Protein AF-E9GPB0-F1 (afdb_monomer_lite)

Structure (mmCIF, N/CA/C/O backbone):
data_AF-E9GPB0-F1
#
_entry.id   AF-E9GPB0-F1
#
loop_
_atom_site.group_PDB
_atom_site.id
_atom_site.type_symbol
_atom_site.label_atom_id
_atom_site.label_alt_id
_atom_site.label_comp_id
_atom_site.label_asym_id
_atom_site.label_entity_id
_atom_site.label_seq_id
_atom_site.pdbx_PDB_ins_code
_atom_site.Cartn_x
_atom_site.Cartn_y
_atom_site.Cartn_z
_atom_site.occupancy
_atom_site.B_iso_or_equiv
_atom_site.auth_seq_id
_atom_site.auth_comp_id
_atom_site.auth_asym_id
_atom_site.auth_atom_id
_atom_site.pdbx_PDB_model_num
ATOM 1 N N . MET A 1 1 ? 19.441 -7.451 -3.465 1.00 41.75 1 MET A N 1
ATOM 2 C CA . MET A 1 1 ? 19.069 -6.055 -3.153 1.00 41.75 1 MET A CA 1
ATOM 3 C C . MET A 1 1 ? 18.120 -5.628 -4.262 1.00 41.75 1 MET A C 1
ATOM 5 O O . MET A 1 1 ? 18.587 -5.413 -5.370 1.00 41.75 1 MET A O 1
ATOM 9 N N . CYS A 1 2 ? 16.803 -5.683 -4.039 1.00 44.78 2 CYS A N 1
ATOM 10 C CA . CYS A 1 2 ? 15.845 -5.250 -5.060 1.00 44.78 2 CYS A CA 1
ATOM 11 C C . CYS A 1 2 ? 15.936 -3.729 -5.185 1.00 44.78 2 CYS A C 1
ATOM 13 O O . CYS A 1 2 ? 15.824 -3.025 -4.184 1.00 44.78 2 CYS A O 1
ATOM 15 N N . GLN A 1 3 ? 16.219 -3.254 -6.396 1.00 47.66 3 GLN A N 1
ATOM 16 C CA . GLN A 1 3 ? 16.140 -1.841 -6.745 1.00 47.66 3 GLN A CA 1
ATOM 17 C C . GLN A 1 3 ? 14.706 -1.343 -6.528 1.00 47.66 3 GLN A C 1
ATOM 19 O O . GLN A 1 3 ? 13.760 -2.105 -6.712 1.00 47.66 3 GLN A O 1
ATOM 24 N N . GLY A 1 4 ? 14.592 -0.093 -6.075 1.00 55.09 4 GLY A N 1
ATOM 25 C CA . GLY A 1 4 ? 1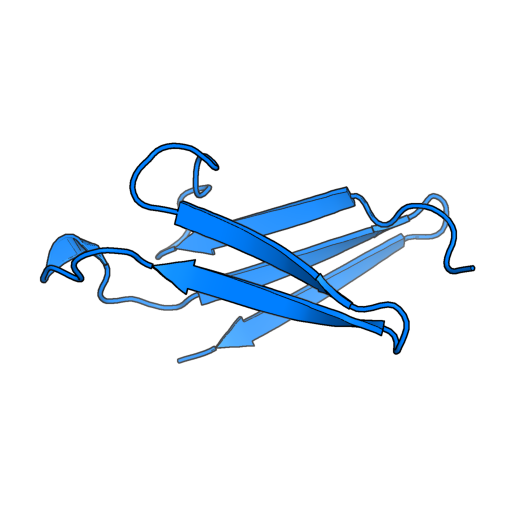3.384 0.511 -5.521 1.00 55.09 4 GLY A CA 1
ATOM 26 C C . GLY A 1 4 ? 12.128 0.306 -6.358 1.00 55.09 4 GLY A C 1
ATOM 27 O O . GLY A 1 4 ? 12.003 0.861 -7.447 1.00 55.09 4 GLY A O 1
ATOM 28 N N . TYR A 1 5 ? 11.195 -0.452 -5.794 1.00 64.00 5 TYR A N 1
ATOM 29 C CA . TYR A 1 5 ? 9.800 -0.383 -6.184 1.00 64.00 5 TYR A CA 1
ATOM 30 C C . TYR A 1 5 ? 9.164 0.748 -5.380 1.00 64.00 5 TYR A C 1
ATOM 32 O O . TYR A 1 5 ? 9.309 0.782 -4.155 1.00 64.00 5 TYR A O 1
ATOM 40 N N . ILE A 1 6 ? 8.511 1.690 -6.061 1.00 67.75 6 ILE A N 1
ATOM 41 C CA . ILE A 1 6 ? 7.602 2.617 -5.383 1.00 67.75 6 ILE A CA 1
ATOM 42 C C . ILE A 1 6 ? 6.316 1.836 -5.147 1.00 67.75 6 ILE A C 1
ATOM 44 O O . ILE A 1 6 ? 5.802 1.189 -6.066 1.00 67.75 6 ILE A O 1
ATOM 48 N N . GLN A 1 7 ? 5.877 1.846 -3.895 1.00 81.31 7 GLN A N 1
ATOM 49 C CA . GLN A 1 7 ? 4.792 1.027 -3.400 1.00 81.31 7 GLN A CA 1
ATOM 50 C C . GLN A 1 7 ? 3.636 1.925 -2.981 1.00 81.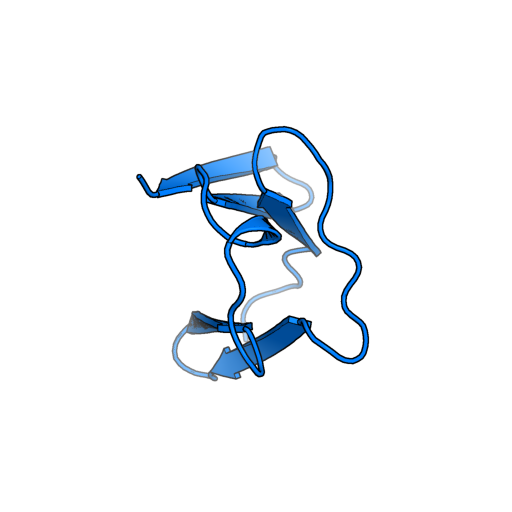31 7 GLN A C 1
ATOM 52 O O . GLN A 1 7 ? 3.753 2.641 -1.987 1.00 81.31 7 GLN A O 1
ATOM 57 N N . ASP A 1 8 ? 2.531 1.837 -3.709 1.00 90.56 8 ASP A N 1
ATOM 58 C CA . ASP A 1 8 ? 1.298 2.537 -3.374 1.00 90.56 8 ASP A CA 1
ATOM 59 C C . ASP A 1 8 ? 0.239 1.524 -2.948 1.00 90.56 8 ASP A C 1
ATOM 61 O O . ASP A 1 8 ? 0.179 0.401 -3.459 1.00 90.56 8 ASP A O 1
ATOM 65 N N . TYR A 1 9 ? -0.599 1.922 -1.997 1.00 91.81 9 TYR A N 1
ATOM 66 C CA . TYR A 1 9 ? -1.730 1.119 -1.557 1.00 91.81 9 TYR A CA 1
ATOM 67 C C . TYR A 1 9 ? -3.013 1.914 -1.712 1.00 91.81 9 TYR A C 1
ATOM 69 O O . TYR A 1 9 ? -3.042 3.114 -1.450 1.00 91.81 9 TYR A O 1
ATOM 77 N N . ILE A 1 10 ? -4.072 1.231 -2.123 1.00 93.44 10 ILE A N 1
ATOM 78 C CA . ILE A 1 10 ? -5.387 1.814 -2.371 1.00 93.44 10 ILE A CA 1
ATOM 79 C C . ILE A 1 10 ? -6.412 1.006 -1.576 1.00 93.44 10 ILE A C 1
ATOM 81 O O . ILE A 1 10 ? -6.357 -0.223 -1.573 1.00 93.44 10 ILE A O 1
ATOM 85 N N . LEU A 1 11 ? -7.337 1.686 -0.904 1.00 94.62 11 LEU A N 1
ATOM 86 C CA . LEU A 1 11 ? -8.509 1.096 -0.267 1.00 94.62 11 LEU A CA 1
ATOM 87 C C . LEU A 1 11 ? -9.755 1.653 -0.948 1.00 94.62 11 LEU A C 1
ATOM 89 O O . LEU A 1 11 ? -9.992 2.855 -0.894 1.00 94.62 11 LEU A O 1
ATOM 93 N N . SER A 1 12 ? -10.564 0.782 -1.552 1.00 94.19 12 SER A N 1
ATOM 94 C CA . SER A 1 12 ? -11.829 1.179 -2.19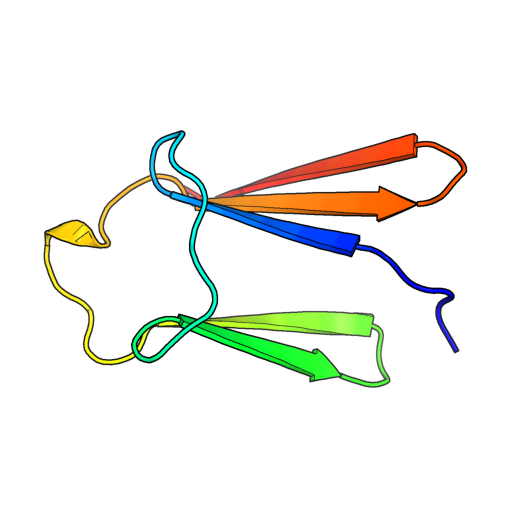3 1.00 94.19 12 SER A CA 1
ATOM 95 C C . SER A 1 12 ? -11.659 2.341 -3.186 1.00 94.19 12 SER A C 1
ATOM 97 O O . SER A 1 12 ? -12.392 3.323 -3.132 1.00 94.19 12 SER A O 1
ATOM 99 N N . ASP A 1 13 ? -10.662 2.225 -4.068 1.00 93.38 13 ASP A N 1
ATOM 100 C CA . ASP A 1 13 ? -10.271 3.229 -5.073 1.00 93.38 13 ASP A CA 1
ATOM 101 C C . ASP A 1 13 ? -9.709 4.557 -4.515 1.00 93.38 13 ASP A C 1
ATOM 103 O O . ASP A 1 13 ? -9.401 5.469 -5.285 1.00 93.38 13 ASP A O 1
ATOM 107 N N . GLU A 1 14 ? -9.477 4.656 -3.200 1.00 94.31 14 GLU A N 1
ATOM 108 C CA . GLU A 1 14 ? -8.820 5.801 -2.560 1.00 94.31 14 GLU A CA 1
ATOM 109 C C . GLU A 1 14 ? -7.383 5.471 -2.111 1.00 94.31 14 GLU A C 1
ATOM 111 O O . GLU A 1 14 ? -7.148 4.417 -1.514 1.00 94.31 14 GLU A O 1
ATOM 116 N N . PRO A 1 15 ? -6.392 6.348 -2.361 1.00 93.94 15 PRO A N 1
ATOM 117 C CA . PRO A 1 15 ? -5.017 6.113 -1.930 1.00 93.94 15 PRO A CA 1
ATOM 118 C C . PRO A 1 15 ? -4.901 6.114 -0.400 1.00 93.94 15 PRO A C 1
ATOM 120 O O . PRO A 1 15 ? -5.416 6.998 0.286 1.00 93.94 15 PRO A O 1
ATOM 123 N N . ILE A 1 16 ? -4.171 5.139 0.136 1.00 94.00 16 ILE A N 1
ATOM 124 C CA . ILE A 1 16 ? -3.834 5.063 1.555 1.00 94.00 16 ILE A CA 1
ATOM 125 C C . ILE A 1 16 ? -2.635 5.968 1.833 1.00 94.00 16 ILE A C 1
ATOM 127 O O . ILE A 1 16 ? -1.532 5.749 1.332 1.00 94.00 16 ILE A O 1
ATOM 131 N N . GLU A 1 17 ? -2.829 6.949 2.708 1.00 91.62 17 GLU A N 1
ATOM 132 C CA . GLU A 1 17 ? -1.730 7.736 3.257 1.00 91.62 17 GLU A CA 1
ATOM 133 C C . GLU A 1 17 ? -1.015 6.949 4.369 1.00 91.62 17 GLU A C 1
ATOM 135 O O . GLU A 1 17 ? -1.621 6.566 5.375 1.00 91.62 17 GLU A O 1
ATOM 140 N N . MET A 1 18 ? 0.291 6.718 4.198 1.00 89.00 18 MET A N 1
ATOM 141 C CA . MET A 1 18 ? 1.128 6.005 5.170 1.00 89.00 18 MET A CA 1
ATOM 142 C C . MET A 1 18 ? 1.457 6.888 6.370 1.00 89.00 18 MET A C 1
ATOM 144 O O . MET A 1 18 ? 2.543 7.456 6.486 1.00 89.00 18 MET A O 1
ATOM 148 N N . SER A 1 19 ? 0.493 7.021 7.274 1.00 85.88 19 SER A N 1
ATOM 149 C CA . SER A 1 19 ? 0.689 7.671 8.561 1.00 85.88 19 SER A CA 1
ATOM 150 C C . SER A 1 19 ? -0.241 7.087 9.624 1.00 85.88 19 SER A C 1
ATOM 152 O O . SER A 1 19 ? -1.386 6.714 9.355 1.00 85.88 19 SER A O 1
ATOM 154 N N . GLY A 1 20 ? 0.251 7.011 10.865 1.00 87.38 20 GLY A N 1
ATOM 155 C CA . GLY A 1 20 ? -0.521 6.646 12.058 1.00 87.38 20 GLY A CA 1
ATOM 156 C C . GLY A 1 20 ? -1.171 5.255 12.014 1.00 87.38 20 GLY A C 1
ATOM 157 O O . GLY A 1 20 ? -0.688 4.312 12.637 1.00 87.38 20 GLY A O 1
ATOM 158 N N . ARG A 1 21 ? -2.319 5.147 11.337 1.00 90.94 21 ARG A N 1
ATOM 159 C CA . ARG A 1 21 ? -3.106 3.916 11.174 1.00 90.94 21 ARG A CA 1
ATOM 160 C C . ARG A 1 21 ? -2.412 2.897 10.282 1.00 90.94 21 ARG A C 1
ATOM 162 O O . ARG A 1 21 ? -2.462 1.713 10.604 1.00 90.94 21 ARG A O 1
ATOM 169 N N . TYR A 1 22 ? -1.831 3.359 9.184 1.00 93.06 22 TYR A N 1
ATOM 170 C CA . TYR A 1 22 ? -1.213 2.507 8.182 1.00 93.06 22 TYR A CA 1
ATOM 171 C C . TYR A 1 22 ? 0.298 2.571 8.316 1.00 93.06 22 TYR A C 1
ATOM 173 O O . TYR A 1 22 ? 0.871 3.651 8.456 1.00 93.06 22 TYR A O 1
ATOM 181 N N . ASP A 1 23 ? 0.916 1.402 8.293 1.00 91.81 23 ASP A N 1
ATOM 182 C CA . ASP A 1 23 ? 2.362 1.238 8.275 1.00 91.81 23 ASP A CA 1
ATOM 183 C C . ASP A 1 23 ? 2.704 0.053 7.371 1.00 91.81 23 ASP A C 1
ATOM 185 O O . ASP A 1 23 ? 1.863 -0.817 7.139 1.00 91.81 23 ASP A O 1
ATOM 189 N N . PHE A 1 24 ? 3.925 -0.012 6.862 1.00 89.00 24 PHE A N 1
ATOM 190 C CA . PHE A 1 24 ? 4.368 -1.138 6.054 1.00 89.00 24 PHE A CA 1
ATOM 191 C C . PHE A 1 24 ? 5.802 -1.522 6.386 1.00 89.00 24 PHE A C 1
ATOM 193 O O . PHE A 1 24 ? 6.628 -0.697 6.771 1.00 89.00 24 PHE A O 1
ATOM 200 N N . CYS A 1 25 ? 6.131 -2.795 6.189 1.00 86.19 25 CYS A N 1
ATOM 201 C CA . CYS A 1 25 ? 7.516 -3.232 6.236 1.00 86.19 25 CYS A CA 1
ATOM 202 C C . CYS A 1 25 ? 7.878 -4.031 4.991 1.00 86.19 25 CYS A C 1
ATOM 204 O O . CYS A 1 25 ? 7.091 -4.825 4.470 1.00 86.19 25 CYS A O 1
ATOM 206 N N . TYR A 1 26 ? 9.105 -3.811 4.530 1.00 82.81 26 TYR A N 1
ATOM 207 C CA . TYR A 1 26 ? 9.726 -4.615 3.495 1.00 82.81 26 TYR A CA 1
ATOM 208 C C . TYR A 1 26 ? 10.821 -5.470 4.122 1.00 82.81 26 TYR A C 1
ATOM 210 O O . TYR A 1 26 ? 11.786 -4.981 4.715 1.00 82.81 26 TYR A O 1
ATOM 218 N N . SER A 1 27 ? 10.662 -6.774 3.987 1.00 80.94 27 SER A N 1
ATOM 219 C CA . SER A 1 27 ? 11.611 -7.769 4.445 1.00 80.94 27 SER A CA 1
ATOM 220 C C . SER A 1 27 ? 12.686 -8.018 3.381 1.00 80.94 27 SER A C 1
ATOM 222 O O . SER A 1 27 ? 12.445 -7.955 2.175 1.00 80.94 27 SER A O 1
ATOM 224 N N . ARG A 1 28 ? 13.905 -8.377 3.811 1.00 79.69 28 ARG A N 1
ATOM 225 C CA . ARG A 1 28 ? 15.032 -8.657 2.895 1.00 79.69 28 ARG A CA 1
ATOM 226 C C . ARG A 1 28 ? 14.759 -9.795 1.911 1.00 79.69 28 ARG A C 1
ATOM 228 O O . ARG A 1 28 ? 15.424 -9.856 0.881 1.00 79.69 28 ARG A O 1
ATOM 235 N N . ASN A 1 29 ? 13.825 -10.689 2.233 1.00 82.88 29 ASN A N 1
ATOM 236 C CA . ASN A 1 29 ? 13.430 -11.799 1.365 1.00 82.88 29 ASN A CA 1
ATOM 237 C C . ASN A 1 29 ? 12.446 -11.390 0.249 1.00 82.88 29 ASN A C 1
ATOM 239 O O . ASN A 1 29 ? 12.001 -12.261 -0.489 1.00 82.88 29 ASN A O 1
ATOM 243 N N . GLY A 1 30 ? 12.103 -10.103 0.125 1.00 76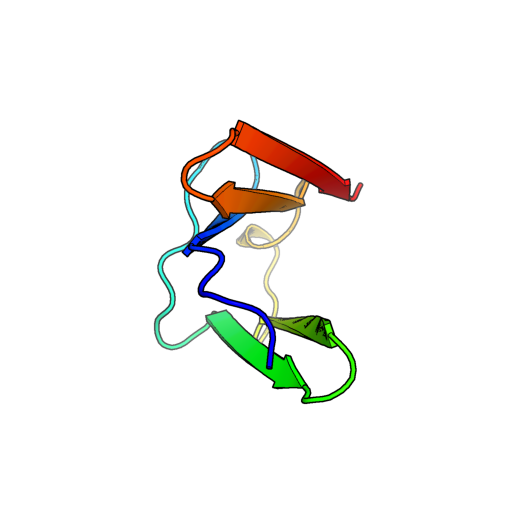.69 30 GLY A N 1
ATOM 244 C CA . GLY A 1 30 ? 11.164 -9.621 -0.888 1.00 76.69 30 GLY A CA 1
ATOM 245 C C . GLY A 1 30 ? 9.709 -9.584 -0.442 1.00 76.69 30 GLY A C 1
ATOM 246 O O . GLY A 1 30 ? 8.851 -9.216 -1.235 1.00 76.69 30 GLY A O 1
ATOM 247 N N . GLN A 1 31 ? 9.413 -9.953 0.805 1.00 83.69 31 GLN A N 1
ATOM 248 C CA . GLN A 1 31 ? 8.067 -9.844 1.345 1.00 83.69 31 GLN A CA 1
ATOM 249 C C . GLN A 1 31 ? 7.766 -8.403 1.747 1.00 83.69 31 GLN A C 1
ATOM 251 O O . GLN A 1 31 ? 8.508 -7.789 2.512 1.00 83.69 31 GLN A O 1
ATOM 256 N N . LEU A 1 32 ? 6.627 -7.913 1.288 1.00 84.00 32 LEU A N 1
ATOM 257 C CA . LEU A 1 32 ? 6.016 -6.686 1.754 1.00 84.00 32 LEU A CA 1
ATOM 258 C C . LEU A 1 32 ? 4.821 -7.025 2.648 1.00 84.00 32 LEU A C 1
ATOM 260 O O . LEU A 1 32 ? 4.073 -7.959 2.361 1.00 84.00 32 LEU A O 1
ATOM 264 N N . THR A 1 33 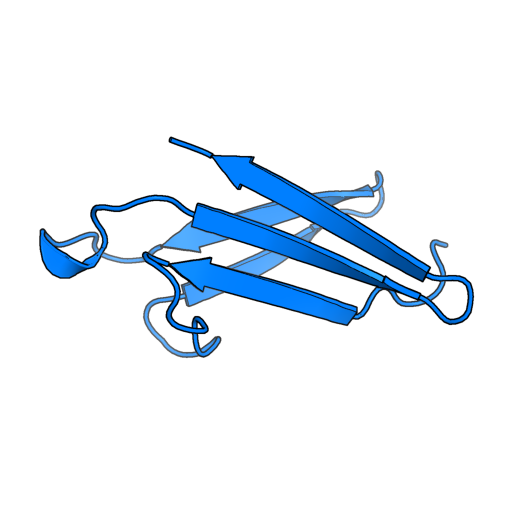? 4.654 -6.283 3.740 1.00 87.94 33 THR A N 1
ATOM 265 C CA . THR A 1 33 ? 3.502 -6.411 4.640 1.00 87.94 33 THR A CA 1
ATOM 266 C C . THR A 1 33 ? 2.903 -5.042 4.931 1.00 87.94 33 THR A C 1
ATOM 268 O O . THR A 1 33 ? 3.633 -4.147 5.352 1.00 87.94 33 THR A O 1
ATOM 271 N N . LEU A 1 34 ? 1.586 -4.906 4.753 1.00 90.88 34 LEU A N 1
ATOM 272 C CA . LEU A 1 34 ? 0.792 -3.764 5.209 1.00 90.88 34 LEU A CA 1
ATOM 273 C C . LEU A 1 34 ? 0.219 -4.061 6.599 1.00 90.88 34 LEU A C 1
ATOM 275 O O . LEU A 1 34 ? -0.388 -5.110 6.821 1.00 90.88 34 LEU A O 1
ATOM 279 N N . PHE A 1 35 ? 0.371 -3.117 7.517 1.00 92.56 35 PHE A N 1
ATOM 280 C CA . PHE A 1 35 ? -0.224 -3.144 8.845 1.00 92.56 35 PHE A CA 1
ATOM 281 C C . PHE A 1 35 ? -1.334 -2.099 8.935 1.00 92.56 35 PHE A C 1
ATOM 283 O O . PHE A 1 35 ? -1.138 -0.934 8.590 1.00 92.56 35 PHE A O 1
ATOM 290 N N . VAL A 1 36 ? -2.493 -2.514 9.450 1.00 94.12 36 VAL A N 1
ATOM 291 C CA . VAL A 1 36 ? -3.621 -1.621 9.741 1.00 94.12 36 VAL A CA 1
ATOM 292 C C . VAL A 1 36 ? -3.873 -1.633 11.244 1.00 94.12 36 VAL A C 1
ATOM 294 O O . VAL A 1 36 ? -4.395 -2.594 11.812 1.00 94.12 36 VAL A O 1
ATOM 297 N N . ASN A 1 37 ? -3.483 -0.555 11.914 1.00 93.19 37 ASN A N 1
ATOM 298 C CA . ASN A 1 37 ? -3.622 -0.412 13.356 1.00 93.19 37 ASN A CA 1
ATOM 299 C C . ASN A 1 37 ? -5.049 -0.006 13.737 1.00 93.19 37 ASN A C 1
ATOM 301 O O . ASN A 1 37 ? -5.566 1.011 13.271 1.00 93.19 37 ASN A O 1
ATOM 305 N N . ARG A 1 38 ? -5.651 -0.750 14.678 1.00 92.25 38 ARG A N 1
ATOM 306 C CA . ARG A 1 38 ? -7.008 -0.503 15.207 1.00 92.25 38 ARG A CA 1
ATOM 307 C C . ARG A 1 38 ? -8.049 -0.401 14.081 1.00 92.25 38 ARG A C 1
ATOM 309 O O . ARG A 1 38 ? -8.611 0.674 13.841 1.00 92.25 38 ARG A O 1
ATOM 316 N N . MET A 1 39 ? -8.275 -1.530 13.407 1.00 93.38 39 MET A N 1
ATOM 317 C CA . MET A 1 39 ? -9.260 -1.650 12.331 1.00 93.38 39 MET A CA 1
ATOM 318 C C . MET A 1 39 ? -10.663 -1.218 12.791 1.00 93.38 39 MET A C 1
ATOM 320 O O . MET A 1 39 ? -11.096 -1.517 1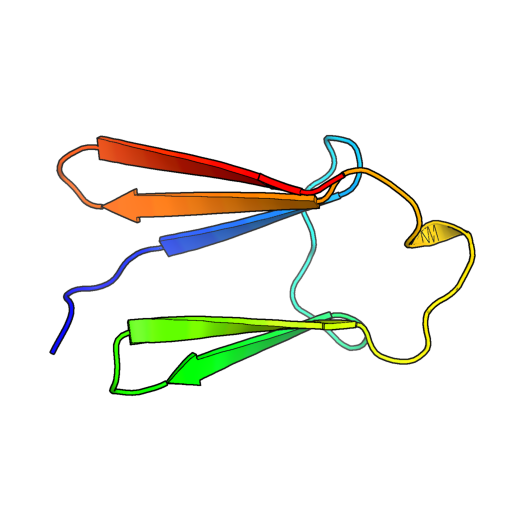3.904 1.00 93.38 39 MET A O 1
ATOM 324 N N . LEU A 1 40 ? -11.357 -0.495 11.923 1.00 93.12 40 LEU A N 1
ATOM 325 C CA . LEU A 1 40 ? -12.714 0.022 12.058 1.00 93.12 40 LEU A CA 1
ATOM 326 C C . LEU A 1 40 ? -13.489 -0.301 10.774 1.00 93.12 40 LEU A C 1
ATOM 328 O O . LEU A 1 40 ? -12.897 -0.617 9.749 1.00 93.12 40 LEU A O 1
ATOM 332 N N . ASN A 1 41 ? -14.812 -0.122 10.786 1.00 94.69 41 ASN A N 1
ATOM 333 C CA . ASN A 1 41 ? -15.653 -0.376 9.604 1.00 94.69 41 ASN A CA 1
ATOM 334 C C . ASN A 1 41 ? -15.220 0.407 8.353 1.00 94.69 41 ASN A C 1
ATOM 336 O O . ASN A 1 41 ? -15.460 -0.049 7.244 1.00 94.69 41 ASN A O 1
ATOM 340 N N . ARG A 1 42 ? -14.570 1.566 8.523 1.00 91.50 42 ARG A N 1
ATOM 341 C CA . ARG A 1 42 ? -14.042 2.366 7.407 1.00 91.50 42 ARG A CA 1
ATOM 342 C C . ARG A 1 42 ? -12.846 1.739 6.689 1.00 91.50 42 ARG A C 1
ATOM 344 O O . ARG A 1 42 ? -12.493 2.213 5.624 1.00 91.50 42 ARG A O 1
ATOM 351 N N . ASP A 1 43 ? -12.210 0.733 7.287 1.00 93.25 43 ASP A N 1
ATOM 352 C CA . ASP A 1 43 ? -11.089 0.020 6.670 1.00 93.25 43 ASP A CA 1
ATOM 353 C C . ASP A 1 43 ? -11.581 -1.211 5.881 1.00 93.25 43 ASP A C 1
ATOM 355 O O . ASP A 1 43 ? -10.791 -1.927 5.282 1.00 93.25 43 ASP A O 1
ATOM 359 N N . ALA A 1 44 ? -12.890 -1.489 5.886 1.00 94.31 44 ALA A N 1
ATOM 360 C CA . ALA A 1 44 ? -13.460 -2.547 5.067 1.00 94.31 44 ALA A CA 1
ATOM 361 C C . ALA A 1 44 ? -13.505 -2.112 3.597 1.00 94.31 44 ALA A C 1
ATOM 363 O O . ALA A 1 44 ? -13.965 -1.015 3.275 1.00 94.31 44 ALA A O 1
ATOM 364 N N . GLY A 1 45 ? -13.071 -2.996 2.707 1.00 93.75 45 GLY A N 1
ATOM 365 C CA . GLY A 1 45 ? -13.059 -2.741 1.275 1.00 93.75 45 GLY A CA 1
ATOM 366 C C . GLY A 1 45 ? -12.065 -3.631 0.549 1.00 93.75 45 GLY A C 1
ATOM 367 O O . GLY A 1 45 ? -11.456 -4.522 1.140 1.00 93.75 45 GLY A O 1
ATOM 368 N N . THR A 1 46 ? -11.899 -3.365 -0.742 1.00 95.94 46 THR A N 1
ATOM 369 C CA . THR A 1 46 ? -10.857 -3.994 -1.551 1.00 95.94 46 THR A CA 1
ATOM 370 C C . THR A 1 46 ? -9.561 -3.224 -1.368 1.00 95.94 46 THR A C 1
ATOM 372 O O . THR A 1 46 ? -9.524 -2.010 -1.580 1.00 95.94 46 THR A O 1
ATOM 375 N N . TYR A 1 47 ? -8.501 -3.943 -1.014 1.00 94.06 47 TYR A N 1
ATOM 376 C CA . TYR A 1 47 ? -7.151 -3.398 -0.979 1.00 94.06 47 TYR A CA 1
ATOM 377 C C . TYR A 1 47 ? -6.454 -3.680 -2.307 1.00 94.06 47 TYR A C 1
ATOM 379 O O . TYR A 1 47 ? -6.501 -4.802 -2.812 1.00 94.06 47 TYR A O 1
ATOM 387 N N . GLU A 1 48 ? -5.771 -2.688 -2.862 1.00 94.62 48 GLU A N 1
ATOM 388 C CA . GLU A 1 48 ? -4.898 -2.855 -4.019 1.00 94.62 48 GLU A CA 1
ATOM 389 C C . GLU A 1 48 ? -3.472 -2.441 -3.661 1.00 94.62 48 GLU A C 1
ATOM 391 O O . GLU A 1 48 ? -3.244 -1.363 -3.121 1.00 94.62 48 GLU A O 1
ATOM 396 N N . GLU A 1 49 ? -2.520 -3.324 -3.948 1.00 92.31 49 GLU A N 1
ATOM 397 C CA . GLU A 1 49 ? -1.085 -3.060 -3.873 1.00 92.31 49 GLU A CA 1
ATOM 398 C C . GLU A 1 49 ? -0.584 -2.749 -5.283 1.00 92.31 49 GLU A C 1
ATOM 400 O O . GLU A 1 49 ? -0.800 -3.543 -6.201 1.00 92.31 49 GLU A O 1
ATOM 405 N N . VAL A 1 50 ? 0.106 -1.624 -5.455 1.00 91.38 50 VAL A N 1
ATOM 406 C CA . VAL A 1 50 ? 0.712 -1.214 -6.724 1.00 91.38 50 VAL A CA 1
ATOM 407 C C . VAL A 1 50 ? 2.223 -1.132 -6.543 1.00 91.38 50 VAL A C 1
ATOM 409 O O . VAL A 1 50 ? 2.719 -0.412 -5.680 1.00 91.38 50 VAL A O 1
ATOM 412 N N . ALA A 1 51 ? 2.959 -1.870 -7.370 1.00 88.81 51 ALA A N 1
ATOM 413 C CA . ALA A 1 51 ? 4.412 -1.844 -7.428 1.00 88.81 51 ALA A CA 1
ATOM 414 C C . ALA A 1 51 ? 4.856 -1.274 -8.777 1.00 88.81 51 ALA A C 1
ATOM 416 O O . ALA A 1 51 ? 4.538 -1.829 -9.833 1.00 88.81 51 ALA A O 1
ATOM 417 N N . SER A 1 52 ? 5.617 -0.180 -8.753 1.00 88.19 52 SER A N 1
ATOM 418 C CA . SER A 1 52 ? 6.143 0.457 -9.964 1.00 88.19 52 SER A CA 1
ATOM 419 C C . SER A 1 52 ? 7.670 0.483 -9.987 1.00 88.19 52 SER A C 1
ATOM 421 O O . SER A 1 52 ? 8.329 0.641 -8.958 1.00 88.19 52 SER A O 1
ATOM 423 N N . ASN A 1 53 ? 8.242 0.304 -11.177 1.00 85.81 53 ASN A N 1
ATOM 424 C CA . ASN A 1 53 ? 9.668 0.459 -11.457 1.00 85.81 53 ASN A CA 1
ATOM 425 C C . ASN A 1 53 ? 9.859 1.168 -12.820 1.00 85.81 53 ASN A C 1
ATOM 427 O O . ASN A 1 53 ? 8.880 1.373 -13.540 1.00 85.81 53 ASN A O 1
ATOM 431 N N . PRO A 1 54 ? 11.092 1.534 -13.230 1.00 90.62 54 PRO A N 1
ATOM 432 C CA . PRO A 1 54 ? 11.325 2.226 -14.506 1.00 90.62 54 PRO A CA 1
ATOM 433 C C . PRO A 1 54 ? 10.860 1.479 -15.768 1.00 90.62 54 PRO A C 1
ATOM 435 O O . PRO A 1 54 ? 10.834 2.065 -16.846 1.00 90.62 54 PRO A O 1
ATOM 438 N N . PHE A 1 55 ? 10.530 0.193 -15.654 1.00 88.25 55 PHE A N 1
ATOM 439 C CA . PHE A 1 55 ? 10.134 -0.673 -16.761 1.00 88.25 55 PHE A CA 1
ATOM 440 C C . PHE A 1 55 ? 8.632 -0.974 -16.784 1.00 88.25 55 PHE A C 1
ATOM 442 O O . PHE A 1 55 ? 8.154 -1.554 -17.758 1.00 88.25 55 PHE A O 1
ATOM 449 N N . GLY A 1 56 ? 7.878 -0.596 -15.749 1.00 89.19 56 GLY A N 1
ATOM 450 C CA . GLY A 1 56 ? 6.437 -0.798 -15.726 1.00 89.19 56 GLY A CA 1
ATOM 451 C C . GLY A 1 56 ? 5.818 -0.817 -14.336 1.00 89.19 56 GLY A C 1
ATOM 452 O O . GLY A 1 56 ? 6.444 -0.492 -13.326 1.00 89.19 56 GLY A O 1
ATOM 453 N N . VAL A 1 57 ? 4.547 -1.210 -14.320 1.00 91.69 57 VAL A N 1
ATOM 454 C CA . VAL A 1 57 ? 3.697 -1.258 -13.131 1.00 91.69 57 VAL A CA 1
ATOM 455 C C . VAL A 1 57 ? 3.032 -2.625 -13.051 1.00 91.69 57 VAL A C 1
ATOM 457 O O . VAL A 1 57 ? 2.550 -3.147 -14.057 1.00 91.69 57 VAL A O 1
ATOM 460 N N . ALA A 1 58 ? 2.998 -3.191 -11.851 1.00 90.50 58 ALA A N 1
ATOM 461 C CA . ALA A 1 58 ? 2.199 -4.356 -11.507 1.00 90.50 58 ALA A CA 1
ATOM 462 C C . ALA A 1 58 ? 1.250 -3.985 -10.363 1.00 90.50 58 ALA A C 1
ATOM 464 O O . ALA A 1 58 ? 1.640 -3.238 -9.466 1.00 90.50 58 ALA A O 1
ATOM 465 N N . SER A 1 59 ? 0.026 -4.515 -10.374 1.00 91.56 59 SER A N 1
ATOM 466 C CA . SER A 1 59 ? -0.895 -4.362 -9.249 1.00 91.56 59 SER A CA 1
ATOM 467 C C . SER A 1 59 ? -1.559 -5.673 -8.851 1.00 91.56 59 SER A C 1
ATOM 469 O O . SER A 1 59 ? -1.656 -6.621 -9.640 1.00 91.56 59 SER A O 1
ATOM 471 N N . ARG A 1 60 ? -1.986 -5.740 -7.590 1.00 91.44 60 ARG A N 1
ATOM 472 C CA . ARG A 1 60 ? -2.670 -6.892 -7.009 1.00 91.44 60 ARG A CA 1
ATOM 473 C C . ARG A 1 60 ? -3.829 -6.430 -6.139 1.00 91.44 60 ARG A C 1
ATOM 475 O O . ARG A 1 60 ? -3.620 -5.726 -5.159 1.00 91.44 60 ARG A O 1
ATOM 482 N N . ARG A 1 61 ? -5.036 -6.901 -6.461 1.00 92.69 61 ARG A N 1
ATOM 483 C CA . ARG A 1 61 ? -6.250 -6.684 -5.662 1.00 92.69 61 ARG A CA 1
ATOM 484 C C . ARG A 1 61 ? -6.508 -7.835 -4.700 1.00 92.69 61 ARG A C 1
ATOM 486 O O . ARG A 1 61 ? -6.355 -9.003 -5.064 1.00 92.69 61 ARG A O 1
ATOM 493 N N . LEU A 1 62 ? -6.910 -7.483 -3.488 1.00 87.81 62 LEU A N 1
ATOM 494 C CA . LEU A 1 62 ? -7.258 -8.375 -2.391 1.00 87.81 62 LEU A CA 1
ATOM 495 C C . LEU A 1 62 ? -8.688 -8.038 -1.947 1.00 87.81 62 LEU A C 1
ATOM 497 O O . LEU A 1 62 ? -8.964 -6.890 -1.594 1.00 87.81 62 LEU A O 1
ATOM 501 N N . ASN A 1 63 ? -9.572 -9.036 -1.993 1.00 77.25 63 ASN A N 1
ATOM 502 C CA . ASN A 1 63 ? -10.977 -8.945 -1.583 1.00 77.25 63 ASN A CA 1
ATOM 503 C C . ASN A 1 63 ? -11.214 -9.710 -0.283 1.00 77.25 63 ASN A C 1
ATOM 505 O O . ASN A 1 63 ? -10.536 -10.749 -0.100 1.00 77.25 63 ASN A O 1
#

Sequence (63 aa):
MCQGYIQDYILSDEPIEMSGRYDFCYSRNGQLTLFVNRMLNRDAGTYEEVASNPFGVASRRLN

Foldseek 3Di:
DDDDWDKWKAFANHTDDCDDQWDWDADPVGDIDIGGHPDDPVRDGKMKIWTDDPVGIDMDIDD

Secondary structure (DSSP, 8-state):
-----EEEEEETTEEPP-STTEEEEE-TTS-EEEEESS--GGG-S-EEEEEEETTEEEEEEE-

InterPro domains:
  IPR013783 Immunoglobulin-like fold [G3DSA:2.60.40.10] (7-63)
  IPR036179 Immunoglobulin-like domain superfamily [SSF48726] (12-60)

pLDDT: mean 86.43, std 11.93, range [41.75, 95.94]

Organism: Daphnia pulex (NCBI:txid6669)

Radius of gyration: 12.38 Å; chains: 1; bounding box: 35×20×32 Å